Protein AF-A0A955NPP6-F1 (afdb_monomer_lite)

pLDDT: mean 85.73, std 16.38, range [45.69, 98.44]

Radius of gyration: 21.89 Å; chains: 1; bounding box: 65×28×55 Å

Structure (mmCIF, N/CA/C/O backbone):
data_AF-A0A955NPP6-F1
#
_entry.id   AF-A0A955NPP6-F1
#
loop_
_atom_site.group_PDB
_atom_site.id
_atom_site.type_symbol
_atom_site.label_atom_id
_atom_site.label_alt_id
_atom_site.label_comp_id
_atom_site.label_asym_id
_atom_site.label_entity_id
_atom_site.label_seq_id
_atom_site.pdbx_PDB_ins_code
_atom_site.Cartn_x
_atom_site.Cartn_y
_atom_site.Cartn_z
_atom_site.occupancy
_atom_site.B_iso_or_equiv
_atom_site.auth_seq_id
_atom_site.auth_comp_id
_atom_site.auth_asym_id
_atom_site.auth_atom_id
_atom_site.pdbx_PDB_model_num
ATOM 1 N N . MET A 1 1 ? -46.636 15.782 7.672 1.00 48.94 1 MET A N 1
ATOM 2 C CA . MET A 1 1 ? -45.388 14.990 7.669 1.00 48.94 1 MET A CA 1
ATOM 3 C C . MET A 1 1 ? -45.196 14.462 9.074 1.00 48.94 1 MET A C 1
ATOM 5 O O . MET A 1 1 ? -45.018 15.261 9.982 1.00 48.94 1 MET A O 1
ATOM 9 N N . ASN A 1 2 ? -45.419 13.164 9.277 1.00 45.69 2 ASN A N 1
ATOM 10 C CA . ASN A 1 2 ? -45.558 12.577 10.609 1.00 45.69 2 ASN A CA 1
ATOM 11 C C . ASN A 1 2 ? -44.241 11.883 10.975 1.00 45.69 2 ASN A C 1
ATOM 13 O O . ASN A 1 2 ? -44.085 10.688 10.750 1.00 45.69 2 ASN A O 1
ATOM 17 N N . PHE A 1 3 ? -43.304 12.672 11.502 1.00 56.62 3 PHE A N 1
ATOM 18 C CA . PHE A 1 3 ? -41.908 12.319 11.798 1.00 56.62 3 PHE A CA 1
ATOM 19 C C . PHE A 1 3 ? -41.740 10.978 12.547 1.00 56.62 3 PHE A C 1
ATOM 21 O O . PHE A 1 3 ? -40.777 10.249 12.339 1.00 56.62 3 PHE A O 1
ATOM 28 N N . LEU A 1 4 ? -42.724 10.603 13.371 1.00 49.47 4 LEU A N 1
ATOM 29 C CA . LEU A 1 4 ? -42.738 9.342 14.120 1.00 49.47 4 LEU A CA 1
ATOM 30 C C . LEU A 1 4 ? -42.980 8.096 13.246 1.00 49.47 4 LEU A C 1
ATOM 32 O O . LEU A 1 4 ? -42.438 7.036 13.547 1.00 49.47 4 LEU A O 1
ATOM 36 N N . ARG A 1 5 ? -43.736 8.213 12.143 1.00 54.19 5 ARG A N 1
ATOM 37 C CA . ARG A 1 5 ? -43.902 7.116 11.167 1.00 54.19 5 ARG A CA 1
ATOM 38 C C . ARG A 1 5 ? -42.631 6.891 10.355 1.00 54.19 5 ARG A C 1
ATOM 40 O O . ARG A 1 5 ? -42.314 5.754 10.017 1.00 54.19 5 ARG A O 1
ATOM 47 N N . ASP A 1 6 ? -41.891 7.963 10.085 1.00 58.34 6 ASP A N 1
ATOM 48 C CA . ASP A 1 6 ? -40.640 7.888 9.334 1.00 58.34 6 ASP A CA 1
ATOM 49 C C . ASP A 1 6 ? -39.565 7.138 10.140 1.00 58.34 6 ASP A C 1
ATOM 51 O O . ASP A 1 6 ? -38.908 6.259 9.583 1.00 58.34 6 ASP A O 1
ATOM 55 N N . ILE A 1 7 ? -39.475 7.377 11.459 1.00 59.31 7 ILE A N 1
ATOM 56 C CA . ILE A 1 7 ? -38.584 6.644 12.382 1.00 59.31 7 ILE A CA 1
ATOM 57 C C . ILE A 1 7 ? -38.941 5.150 12.457 1.00 59.31 7 ILE A C 1
ATOM 59 O O . ILE A 1 7 ? -38.049 4.306 12.386 1.00 59.31 7 ILE A O 1
ATOM 63 N N . GLN A 1 8 ? -40.229 4.804 12.545 1.00 58.50 8 GLN A N 1
ATOM 64 C CA . GLN A 1 8 ? -40.667 3.400 12.563 1.00 58.50 8 GLN A CA 1
ATOM 65 C C . GLN A 1 8 ? -40.313 2.675 11.253 1.00 58.50 8 GLN A C 1
ATOM 67 O O . GLN A 1 8 ? -39.796 1.562 11.287 1.00 58.50 8 GLN A O 1
ATOM 72 N N . SER A 1 9 ? -40.455 3.347 10.103 1.00 54.66 9 SER A N 1
ATOM 73 C CA . SER A 1 9 ? -40.088 2.777 8.794 1.00 54.66 9 SER A CA 1
ATOM 74 C C . SER A 1 9 ? -38.577 2.577 8.587 1.00 54.66 9 SER A C 1
ATOM 76 O O . SER A 1 9 ? -38.168 1.861 7.669 1.00 54.66 9 SER A O 1
ATOM 78 N N . LEU A 1 10 ? -37.742 3.247 9.392 1.00 55.59 10 LEU A N 1
ATOM 79 C CA . LEU A 1 10 ? -36.284 3.090 9.385 1.00 55.59 10 LEU A CA 1
ATOM 80 C C . LEU A 1 10 ? -35.842 1.898 10.242 1.00 55.59 10 LEU A C 1
ATOM 82 O O . LEU A 1 10 ? -34.855 1.258 9.899 1.00 55.59 10 LEU A O 1
ATOM 86 N N . ALA A 1 11 ? -36.587 1.568 11.301 1.00 55.78 11 ALA A N 1
ATOM 87 C CA . ALA A 1 11 ? -36.349 0.373 12.113 1.00 55.78 11 ALA A CA 1
ATOM 88 C C . ALA A 1 11 ? -36.742 -0.927 11.381 1.00 55.78 11 ALA A C 1
ATOM 90 O O . ALA A 1 11 ? -36.131 -1.969 11.598 1.00 55.78 11 ALA A O 1
ATOM 91 N N . GLU A 1 12 ? -37.736 -0.868 10.488 1.00 53.56 12 GLU A N 1
ATOM 92 C CA . GLU A 1 12 ? -38.225 -2.022 9.712 1.00 53.56 12 GLU A CA 1
ATOM 93 C C . GLU A 1 12 ? -37.367 -2.346 8.477 1.00 53.56 12 GLU A C 1
ATOM 95 O O . GLU A 1 12 ? -37.399 -3.463 7.955 1.00 53.56 12 GLU A O 1
ATOM 100 N N . ARG A 1 13 ? -36.559 -1.389 8.007 1.00 52.69 13 ARG A N 1
ATOM 101 C CA . ARG A 1 13 ? -35.560 -1.629 6.962 1.00 52.69 13 ARG A CA 1
ATOM 102 C C . ARG A 1 13 ? -34.303 -2.183 7.616 1.00 52.69 13 ARG A C 1
ATOM 104 O O . ARG A 1 13 ? -33.397 -1.436 7.974 1.00 52.69 13 ARG A O 1
ATOM 111 N N . GLY A 1 14 ? -34.257 -3.506 7.755 1.00 50.66 14 GLY A N 1
ATOM 112 C CA . GLY A 1 14 ? -33.024 -4.208 8.107 1.00 50.66 14 GLY A CA 1
ATOM 113 C C . GLY A 1 14 ? -31.850 -3.750 7.221 1.00 50.66 14 GLY A C 1
ATOM 114 O O . GLY A 1 14 ? -32.068 -3.359 6.068 1.00 50.66 14 GLY A O 1
ATOM 115 N N . PRO A 1 15 ? -30.610 -3.760 7.742 1.00 48.59 15 PRO A N 1
ATOM 116 C CA . PRO A 1 15 ? -29.453 -3.201 7.051 1.00 48.59 15 PRO A CA 1
ATOM 117 C C . PRO A 1 15 ? -29.297 -3.826 5.658 1.00 48.59 15 PRO A C 1
ATOM 119 O O . PRO A 1 15 ? -29.181 -5.042 5.510 1.00 48.59 15 PRO A O 1
ATOM 122 N N . THR A 1 16 ? -29.294 -2.986 4.619 1.00 53.56 16 THR A N 1
ATOM 123 C CA . THR A 1 16 ? -29.225 -3.397 3.203 1.00 53.56 16 THR A CA 1
ATOM 124 C C . THR A 1 16 ? -27.875 -3.987 2.781 1.00 53.56 16 THR A C 1
ATOM 126 O O . THR A 1 16 ? -27.718 -4.407 1.640 1.00 53.56 16 THR A O 1
ATOM 129 N N . GLU A 1 17 ? -26.906 -4.081 3.686 1.00 47.12 17 GLU A N 1
ATOM 130 C CA . GLU A 1 17 ? -25.659 -4.815 3.494 1.00 47.12 17 GLU A CA 1
ATOM 131 C C . GLU A 1 17 ? -25.314 -5.532 4.800 1.00 47.12 17 GLU A C 1
ATOM 133 O O . GLU A 1 17 ? -25.350 -4.930 5.872 1.00 47.12 17 GLU A O 1
ATOM 138 N N . ARG A 1 18 ? -24.996 -6.831 4.711 1.00 46.47 18 ARG A N 1
ATOM 139 C CA . ARG A 1 18 ? -24.607 -7.645 5.869 1.00 46.47 18 ARG A CA 1
ATOM 140 C C . ARG A 1 18 ? -23.425 -6.985 6.575 1.00 46.47 18 ARG A C 1
ATOM 142 O O . ARG A 1 18 ? -22.369 -6.796 5.968 1.00 46.47 18 ARG A O 1
ATOM 149 N N . VAL A 1 19 ? -23.633 -6.655 7.845 1.00 50.47 19 VAL A N 1
ATOM 150 C CA . VAL A 1 19 ? -22.615 -6.119 8.744 1.00 50.47 19 VAL A CA 1
ATOM 151 C C . VAL A 1 19 ? -21.499 -7.160 8.845 1.00 50.47 19 VAL A C 1
ATOM 153 O O . VAL A 1 19 ? -21.752 -8.330 9.129 1.00 50.47 19 VAL A O 1
ATOM 156 N N . GLU A 1 20 ? -20.272 -6.754 8.513 1.00 57.75 20 GLU A N 1
ATOM 157 C CA . GLU A 1 20 ? -19.068 -7.533 8.807 1.00 57.75 20 GLU A CA 1
ATOM 158 C C . GLU A 1 20 ? -19.077 -7.823 10.311 1.00 57.75 20 GLU A C 1
ATOM 160 O O . GLU A 1 20 ? -19.078 -6.860 11.073 1.00 57.75 20 GLU A O 1
ATOM 165 N N . GLU A 1 21 ? -19.155 -9.111 10.675 1.00 63.41 21 GLU A N 1
ATOM 166 C CA . GLU A 1 21 ? -19.298 -9.674 12.031 1.00 63.41 21 GLU A CA 1
ATOM 167 C C . GLU A 1 21 ? -19.108 -8.644 13.151 1.00 63.41 21 GLU A C 1
ATOM 169 O O . GLU A 1 21 ? -18.003 -8.139 13.389 1.00 63.41 21 GLU A O 1
ATOM 174 N N . GLU A 1 22 ? -20.220 -8.296 13.805 1.00 77.81 22 GLU A N 1
ATOM 175 C CA . GLU A 1 22 ? -20.220 -7.417 14.969 1.00 77.81 22 GLU A CA 1
ATOM 176 C C . GLU A 1 22 ? -19.221 -7.974 15.988 1.00 77.81 22 GLU A C 1
ATOM 178 O O . GLU A 1 22 ? -19.281 -9.137 16.384 1.00 77.81 22 GLU A O 1
ATOM 183 N N . CYS A 1 23 ? -18.217 -7.164 16.330 1.00 87.88 23 CYS A N 1
ATOM 184 C CA . CYS A 1 23 ? -17.173 -7.592 17.252 1.00 87.88 23 CYS A CA 1
ATOM 185 C C . CYS A 1 23 ? -17.815 -7.789 18.630 1.00 87.88 23 CYS A C 1
ATOM 187 O O . CYS A 1 23 ? -18.360 -6.812 19.140 1.00 87.88 23 CYS A O 1
ATOM 189 N N . PRO A 1 24 ? -17.711 -8.978 19.250 1.00 91.19 24 PRO A N 1
ATOM 190 C CA . PRO A 1 24 ? -18.446 -9.303 20.476 1.00 91.19 24 PRO A CA 1
ATOM 191 C C . PRO A 1 24 ? -18.057 -8.427 21.674 1.00 91.19 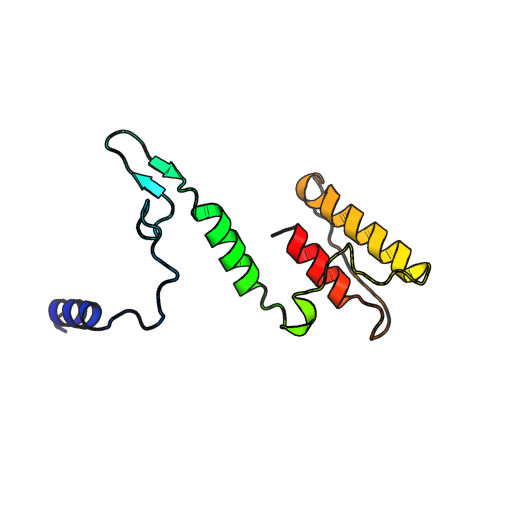24 PRO A C 1
ATOM 193 O O . PRO A 1 24 ? -18.787 -8.368 22.654 1.00 91.19 24 PRO A O 1
ATOM 196 N N . ASP A 1 25 ? -16.912 -7.745 21.598 1.00 91.81 25 ASP A N 1
ATOM 197 C CA . ASP A 1 25 ? -16.413 -6.892 22.675 1.00 91.81 25 ASP A CA 1
ATOM 198 C C . ASP A 1 25 ? -16.862 -5.430 22.543 1.00 91.81 25 ASP A C 1
ATOM 200 O O . ASP A 1 25 ? -16.777 -4.674 23.507 1.00 91.81 25 ASP A O 1
ATOM 204 N N . CYS A 1 26 ? -17.253 -4.987 21.342 1.00 92.00 26 CYS A N 1
ATOM 205 C CA . CYS A 1 26 ? -17.543 -3.571 21.086 1.00 92.00 26 CYS A CA 1
ATOM 206 C C . CYS A 1 26 ? -18.713 -3.311 20.134 1.00 92.00 26 CYS A C 1
ATOM 208 O O . CYS A 1 26 ? -18.831 -2.184 19.660 1.00 92.00 26 CYS A O 1
ATOM 210 N N . ASP A 1 27 ? -19.489 -4.327 19.753 1.00 88.44 27 ASP A N 1
ATOM 211 C CA . ASP A 1 27 ? -20.677 -4.245 18.886 1.00 88.44 27 ASP A CA 1
ATOM 212 C C . ASP A 1 27 ? -20.474 -3.437 17.593 1.00 88.44 27 ASP A C 1
ATOM 214 O O . ASP A 1 27 ? -21.362 -2.769 17.071 1.00 88.44 27 ASP A O 1
ATOM 218 N N . GLY A 1 28 ? -19.249 -3.440 17.061 1.00 86.19 28 GLY A N 1
ATOM 219 C CA . GLY A 1 28 ? -18.924 -2.681 15.853 1.00 86.19 28 GLY A CA 1
ATOM 220 C C . GLY A 1 28 ? -18.523 -1.213 16.067 1.00 86.19 28 GLY A C 1
ATOM 221 O O . GLY A 1 28 ? -18.063 -0.582 15.110 1.00 86.19 28 GLY A O 1
ATOM 222 N N . TYR A 1 29 ? -18.560 -0.682 17.292 1.00 88.12 29 TYR A N 1
ATOM 223 C CA . TYR A 1 29 ? -18.150 0.696 17.597 1.00 88.12 29 TYR A CA 1
ATOM 224 C C . TYR A 1 29 ? -16.630 0.898 17.549 1.00 88.12 29 TYR A C 1
ATOM 226 O O . TYR A 1 29 ? -16.152 1.960 17.152 1.00 88.12 29 TYR A O 1
ATOM 234 N N . GLY A 1 30 ? -15.855 -0.131 17.905 1.00 91.44 30 GLY A N 1
ATOM 235 C CA . GLY A 1 30 ? -14.388 -0.068 17.956 1.00 91.44 30 GLY A CA 1
ATOM 236 C C . GLY A 1 30 ? -13.822 0.516 19.255 1.00 91.44 30 GLY A C 1
ATOM 237 O O . GLY A 1 30 ? -12.605 0.657 19.378 1.00 91.44 30 GLY A O 1
ATOM 238 N N . TYR A 1 31 ? -14.686 0.797 20.228 1.00 93.50 31 TYR A N 1
ATOM 239 C CA . TYR A 1 31 ? -14.330 1.244 21.570 1.00 93.50 31 TYR A CA 1
ATOM 240 C C . TYR A 1 31 ? -15.125 0.444 22.598 1.00 93.50 31 TYR A C 1
ATOM 242 O O . TYR A 1 31 ? -16.277 0.099 22.346 1.00 93.50 31 TYR A O 1
ATOM 250 N N . ILE A 1 32 ? -14.504 0.162 23.737 1.00 94.62 32 ILE A N 1
ATOM 251 C CA . ILE A 1 32 ? -15.117 -0.499 24.888 1.00 94.62 32 ILE A CA 1
ATOM 252 C C . ILE A 1 32 ? -15.254 0.563 25.973 1.00 94.62 32 ILE A C 1
ATOM 254 O O . ILE A 1 32 ? -14.251 1.154 26.382 1.00 94.62 32 ILE A O 1
ATOM 258 N N . VAL A 1 33 ? -16.486 0.837 26.395 1.00 92.31 33 VAL A N 1
ATOM 259 C CA . VAL A 1 33 ? -16.798 1.833 27.427 1.00 92.31 33 VAL A CA 1
ATOM 260 C C . VAL A 1 33 ? -17.037 1.104 28.744 1.00 92.31 33 VAL A C 1
ATOM 262 O O . VAL A 1 33 ? -17.825 0.164 28.791 1.00 92.31 33 VAL A O 1
ATOM 265 N N . THR A 1 34 ? -16.352 1.530 29.800 1.00 90.69 34 THR A N 1
ATOM 266 C CA . THR A 1 34 ? -16.600 1.098 31.180 1.00 90.69 34 THR A CA 1
ATOM 267 C C . THR A 1 34 ? -17.170 2.272 31.984 1.00 90.69 34 THR A C 1
ATOM 269 O O . THR A 1 34 ? -17.250 3.394 31.482 1.00 90.69 34 THR A O 1
ATOM 272 N N . ASP A 1 35 ? -17.510 2.043 33.253 1.00 92.75 35 ASP A N 1
ATOM 273 C CA . ASP A 1 35 ? -17.982 3.100 34.157 1.00 92.75 35 ASP A CA 1
ATOM 274 C C . ASP A 1 35 ? -16.968 4.246 34.352 1.00 92.75 35 ASP A C 1
ATOM 276 O O . ASP A 1 35 ? -17.362 5.362 34.684 1.00 92.75 35 ASP A O 1
ATOM 280 N N . ASN A 1 36 ? -15.668 3.990 34.146 1.00 94.56 36 ASN A N 1
ATOM 281 C CA . ASN A 1 36 ? -14.592 4.935 34.467 1.00 94.56 36 ASN A CA 1
ATOM 282 C C . ASN A 1 36 ? -13.667 5.275 33.286 1.00 94.56 36 ASN A C 1
ATOM 284 O O . ASN A 1 36 ? -12.929 6.259 33.367 1.00 94.56 36 ASN A O 1
ATOM 288 N N . ASP A 1 37 ? -13.646 4.477 32.213 1.00 95.19 37 ASP A N 1
ATOM 289 C CA . ASP A 1 37 ? -12.708 4.653 31.103 1.00 95.19 37 ASP A CA 1
ATOM 290 C C . ASP A 1 37 ? -13.239 4.176 29.740 1.00 95.19 37 ASP A C 1
ATOM 292 O O . ASP A 1 37 ? -14.187 3.402 29.631 1.00 95.19 37 ASP A O 1
ATOM 296 N N . VAL A 1 38 ? -12.595 4.655 28.670 1.00 95.25 38 VAL A N 1
ATOM 297 C CA . VAL A 1 38 ? -12.843 4.236 27.283 1.00 95.25 38 VAL A CA 1
ATOM 298 C C . VAL A 1 38 ? -11.566 3.625 26.725 1.00 95.25 38 VAL A C 1
ATOM 300 O O . VAL A 1 38 ? -10.514 4.267 26.723 1.00 95.25 38 VAL A O 1
ATOM 303 N N . ARG A 1 39 ? -11.653 2.395 26.213 1.00 94.94 39 ARG A N 1
ATOM 304 C CA . ARG A 1 39 ? -10.520 1.676 25.612 1.00 94.94 39 ARG A CA 1
ATOM 305 C C . ARG A 1 39 ? -10.749 1.432 24.132 1.00 94.94 39 ARG A C 1
ATOM 307 O O . ARG A 1 39 ? -11.868 1.175 23.698 1.00 94.94 39 ARG A O 1
ATOM 314 N N . ILE A 1 40 ? -9.675 1.476 23.351 1.00 94.62 40 ILE A N 1
ATOM 315 C CA . ILE A 1 40 ? -9.709 1.068 21.944 1.00 94.62 40 ILE A CA 1
ATOM 316 C C . ILE A 1 40 ? -9.879 -0.453 21.892 1.00 94.62 40 ILE A C 1
ATOM 318 O O . ILE A 1 40 ? -9.105 -1.185 22.507 1.00 94.62 40 ILE A O 1
ATOM 322 N N . CYS A 1 41 ? -10.885 -0.928 21.158 1.00 94.94 41 CYS A N 1
ATOM 323 C CA . CYS A 1 41 ? -11.076 -2.356 20.942 1.00 94.94 41 CYS A CA 1
ATOM 324 C C . CYS A 1 41 ? -9.989 -2.905 20.007 1.00 94.94 41 CYS A C 1
ATOM 326 O O . CYS A 1 41 ? -9.588 -2.239 19.047 1.00 94.94 41 CYS A O 1
ATOM 328 N N . HIS A 1 42 ? -9.564 -4.149 20.237 1.00 93.81 42 HIS A N 1
ATOM 329 C CA . HIS A 1 42 ? -8.576 -4.839 19.398 1.00 93.81 42 HIS A CA 1
ATOM 330 C C . HIS A 1 42 ? -8.981 -4.882 17.914 1.00 93.81 42 HIS A C 1
ATOM 332 O O . HIS A 1 42 ? -8.123 -4.773 17.039 1.00 93.81 42 HIS A O 1
ATOM 338 N N . CYS A 1 43 ? -10.285 -4.921 17.617 1.00 93.19 43 CYS A N 1
ATOM 339 C CA . CYS A 1 43 ? -10.783 -5.022 16.248 1.00 93.19 43 CYS A CA 1
ATOM 340 C C . CYS A 1 43 ? -10.630 -3.721 15.439 1.00 93.19 43 CYS A C 1
ATOM 342 O O . CYS A 1 43 ? -10.808 -3.728 14.217 1.00 93.19 43 CYS A O 1
ATOM 344 N N . LEU A 1 44 ? -10.381 -2.576 16.092 1.00 91.94 44 LEU A N 1
ATOM 345 C CA . LEU A 1 44 ? -10.415 -1.271 15.428 1.00 91.94 44 LEU A CA 1
ATOM 346 C C . LEU A 1 44 ? -9.323 -1.161 14.359 1.00 91.94 44 LEU A C 1
ATOM 348 O O . LEU A 1 44 ? -9.606 -0.705 13.250 1.00 91.94 44 LEU A O 1
ATOM 352 N N . ALA A 1 45 ? -8.105 -1.611 14.671 1.00 91.19 45 ALA A N 1
ATOM 353 C CA . ALA A 1 45 ? -6.966 -1.538 13.759 1.00 91.19 45 ALA A CA 1
ATOM 354 C C . ALA A 1 45 ? -7.199 -2.377 12.492 1.00 91.19 45 ALA A C 1
ATOM 356 O O . ALA A 1 45 ? -7.088 -1.864 11.377 1.00 91.19 45 ALA A O 1
ATOM 357 N N . GLU A 1 46 ? -7.615 -3.636 12.648 1.00 91.06 46 GLU A N 1
ATOM 358 C CA . GLU A 1 46 ? -7.896 -4.527 11.518 1.00 91.06 46 GLU A CA 1
ATOM 359 C C . GLU A 1 46 ? -9.058 -4.010 10.660 1.00 91.06 46 GLU A C 1
ATOM 361 O O . GLU A 1 46 ? -8.974 -3.981 9.429 1.00 91.06 46 GLU A O 1
ATOM 366 N N . ARG A 1 47 ? -10.129 -3.509 11.290 1.00 91.19 47 ARG A N 1
ATOM 367 C CA . ARG A 1 47 ? -11.260 -2.913 10.567 1.00 91.19 47 ARG A CA 1
ATOM 368 C C . ARG A 1 47 ? -10.833 -1.674 9.781 1.00 91.19 47 ARG A C 1
ATOM 370 O O . ARG A 1 47 ? -11.285 -1.481 8.650 1.00 91.19 47 ARG A O 1
ATOM 377 N N . GLN A 1 48 ? -9.984 -0.821 10.351 1.00 91.75 48 GLN A N 1
ATOM 378 C CA . GLN A 1 48 ? -9.450 0.353 9.657 1.00 91.75 48 GLN A CA 1
ATOM 379 C C . GLN A 1 48 ? -8.580 -0.051 8.463 1.00 91.75 48 GLN A C 1
ATOM 381 O O . GLN A 1 48 ? -8.795 0.469 7.365 1.00 91.75 48 GLN A O 1
ATOM 386 N N . LEU A 1 49 ? -7.676 -1.016 8.644 1.00 91.12 49 LEU A N 1
ATOM 387 C CA . LEU A 1 49 ? -6.853 -1.592 7.580 1.00 91.12 49 LEU A CA 1
ATOM 388 C C . LEU A 1 49 ? -7.728 -2.152 6.446 1.00 91.12 49 LEU A C 1
ATOM 390 O O . LEU A 1 49 ? -7.589 -1.755 5.286 1.00 91.12 49 LEU A O 1
ATOM 394 N N . ARG A 1 50 ? -8.715 -2.993 6.775 1.00 90.12 50 ARG A N 1
ATOM 395 C CA . ARG A 1 50 ? -9.665 -3.571 5.811 1.00 90.12 50 ARG A CA 1
ATOM 396 C C . ARG A 1 50 ? -10.443 -2.496 5.053 1.00 90.12 50 ARG A C 1
ATOM 398 O O . ARG A 1 50 ? -10.569 -2.575 3.830 1.00 90.12 50 ARG A O 1
ATOM 405 N N . LYS A 1 51 ? -10.921 -1.457 5.747 1.00 91.62 51 LYS A N 1
ATOM 406 C CA . LYS A 1 51 ? -11.605 -0.312 5.122 1.00 91.62 51 LYS A CA 1
ATOM 407 C C . LYS A 1 51 ? -10.690 0.444 4.156 1.00 91.62 51 LYS A C 1
ATOM 409 O O . LYS A 1 51 ? -11.120 0.749 3.042 1.00 91.62 51 LYS A O 1
ATOM 414 N N . ARG A 1 52 ? -9.442 0.728 4.543 1.00 94.00 52 ARG A N 1
ATOM 415 C CA . ARG A 1 52 ? -8.458 1.411 3.684 1.00 94.00 52 ARG A CA 1
ATOM 416 C C . ARG A 1 52 ? -8.133 0.582 2.440 1.00 94.00 52 ARG A C 1
ATOM 418 O O . ARG A 1 52 ? -8.197 1.112 1.332 1.00 94.00 52 ARG A O 1
ATOM 425 N N . LEU A 1 53 ? -7.897 -0.722 2.597 1.00 91.50 53 LEU A N 1
ATOM 426 C CA . LEU A 1 53 ? -7.650 -1.644 1.482 1.00 91.50 53 LEU A CA 1
ATOM 427 C C . LEU A 1 53 ? -8.855 -1.760 0.539 1.00 91.50 53 LEU A C 1
ATOM 429 O O . LEU A 1 53 ? -8.681 -1.732 -0.680 1.00 91.50 53 LEU A O 1
ATOM 433 N N . LYS A 1 54 ? -10.084 -1.828 1.072 1.00 91.38 54 LYS A N 1
ATOM 434 C CA . LYS A 1 54 ? -11.314 -1.826 0.261 1.00 91.38 54 LYS A CA 1
ATOM 435 C C . LYS A 1 54 ? -11.437 -0.526 -0.539 1.00 91.38 54 LYS A C 1
ATOM 437 O O . LYS A 1 54 ? -11.711 -0.562 -1.735 1.00 91.38 54 LYS A O 1
ATOM 442 N N . LYS A 1 55 ? -11.166 0.620 0.096 1.00 94.81 55 LYS A N 1
ATOM 443 C CA . LYS A 1 55 ? -11.216 1.946 -0.542 1.00 94.81 55 LYS A CA 1
ATOM 444 C C . LYS A 1 55 ? -10.131 2.146 -1.607 1.00 94.81 55 LYS A C 1
ATOM 446 O O . LYS A 1 55 ? -10.346 2.908 -2.547 1.00 94.81 55 LYS A O 1
ATOM 451 N N . ALA A 1 56 ? -9.002 1.445 -1.502 1.00 93.56 56 ALA A N 1
ATOM 452 C CA . ALA A 1 56 ? -7.927 1.497 -2.490 1.00 93.56 56 ALA A CA 1
ATOM 453 C C . ALA A 1 56 ? -8.325 0.938 -3.871 1.00 93.56 56 ALA A C 1
ATOM 455 O O . ALA A 1 56 ? -7.612 1.183 -4.842 1.00 93.56 56 ALA A O 1
ATOM 456 N N . ASN A 1 57 ? -9.447 0.205 -3.981 1.00 94.75 57 ASN A N 1
ATOM 457 C CA . ASN A 1 57 ? -9.988 -0.307 -5.248 1.00 94.75 57 ASN A CA 1
ATOM 458 C C . ASN A 1 57 ? -8.948 -1.053 -6.109 1.00 94.75 57 ASN A C 1
ATOM 460 O O . ASN A 1 57 ? -8.931 -0.948 -7.337 1.00 94.75 57 ASN A O 1
ATOM 464 N N . ILE A 1 58 ? -8.067 -1.826 -5.463 1.00 95.44 58 ILE A N 1
ATOM 465 C CA . ILE A 1 58 ? -7.018 -2.597 -6.138 1.00 95.44 58 ILE A CA 1
ATOM 466 C C . ILE A 1 58 ? -7.677 -3.717 -6.963 1.00 95.44 58 ILE A C 1
ATOM 468 O O . ILE A 1 58 ? -8.341 -4.589 -6.394 1.00 95.44 58 ILE A O 1
ATOM 472 N N . PRO A 1 59 ? -7.482 -3.767 -8.295 1.00 95.38 59 PRO A N 1
ATOM 473 C CA . PRO A 1 59 ? -8.042 -4.838 -9.113 1.00 95.38 59 PRO A CA 1
ATOM 474 C 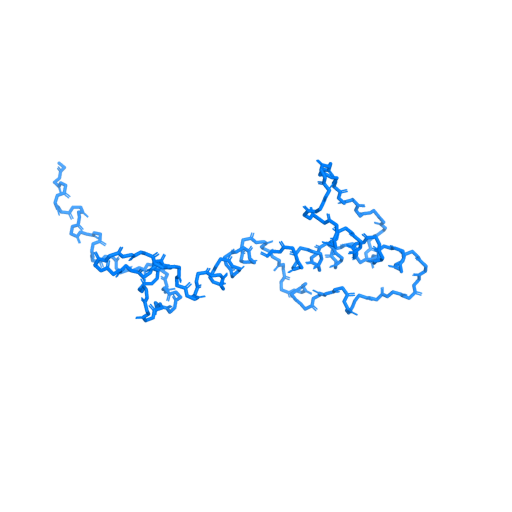C . PRO A 1 59 ? -7.530 -6.217 -8.679 1.00 95.38 59 PRO A C 1
ATOM 476 O O . PRO A 1 59 ? -6.344 -6.369 -8.380 1.00 95.38 59 PRO A O 1
ATOM 479 N N . LYS A 1 60 ? -8.386 -7.249 -8.754 1.00 95.00 60 LYS A N 1
ATOM 480 C CA . LYS A 1 60 ? -8.087 -8.621 -8.284 1.00 95.00 60 LYS A CA 1
ATOM 481 C C . LYS A 1 60 ? -6.721 -9.159 -8.737 1.00 95.00 60 LYS A C 1
ATOM 483 O O . LYS A 1 60 ? -5.999 -9.754 -7.945 1.00 95.00 60 LYS A O 1
ATOM 488 N N . ARG A 1 61 ? -6.323 -8.884 -9.985 1.00 95.56 61 ARG A N 1
ATOM 489 C CA . ARG A 1 61 ? -5.034 -9.323 -10.562 1.00 95.56 61 ARG A CA 1
ATOM 490 C C . ARG A 1 61 ? -3.785 -8.756 -9.870 1.00 95.56 61 ARG A C 1
ATOM 492 O O . ARG A 1 61 ? -2.690 -9.270 -10.090 1.00 95.56 61 ARG A O 1
ATOM 499 N N . TYR A 1 62 ? -3.930 -7.692 -9.080 1.00 96.50 62 TYR A N 1
ATOM 500 C CA . TYR A 1 62 ? -2.833 -7.058 -8.349 1.00 96.50 62 TYR A CA 1
ATOM 501 C C . TYR A 1 62 ? -2.811 -7.404 -6.855 1.00 96.50 62 TYR A C 1
ATOM 503 O O . TYR A 1 62 ? -1.852 -7.051 -6.176 1.00 96.50 62 TYR A O 1
ATOM 511 N N . LEU A 1 63 ? -3.815 -8.122 -6.337 1.00 94.25 63 LEU A N 1
ATOM 512 C CA . LEU A 1 63 ? -3.912 -8.425 -4.904 1.00 94.25 63 LEU A CA 1
ATOM 513 C C . LEU A 1 63 ? -2.727 -9.245 -4.389 1.00 94.25 63 LEU A C 1
ATOM 515 O O . LEU A 1 63 ? -2.281 -9.022 -3.268 1.00 94.25 63 LEU A O 1
ATOM 519 N N . SER A 1 64 ? -2.176 -10.138 -5.213 1.00 95.94 64 SER A N 1
ATOM 520 C CA . SER A 1 64 ? -1.012 -10.954 -4.857 1.00 95.94 64 SER A CA 1
ATOM 521 C C . SER A 1 64 ? 0.332 -10.249 -5.054 1.00 95.94 64 SER A C 1
ATOM 523 O O . SER A 1 64 ? 1.362 -10.865 -4.821 1.00 95.94 64 SER A O 1
ATOM 525 N N . LYS A 1 65 ? 0.374 -8.990 -5.509 1.00 97.56 65 LYS A N 1
ATOM 526 C CA . LYS A 1 65 ? 1.637 -8.288 -5.789 1.00 97.56 65 LYS A CA 1
ATOM 527 C C . LYS A 1 65 ? 2.215 -7.664 -4.519 1.00 97.56 65 LYS A C 1
ATOM 529 O O . LYS A 1 65 ? 1.484 -7.032 -3.759 1.00 97.56 65 LYS A O 1
ATOM 534 N N . SER A 1 66 ? 3.517 -7.852 -4.317 1.00 98.25 66 SER A N 1
ATOM 535 C CA . SER A 1 66 ? 4.289 -7.335 -3.181 1.00 98.25 66 SER A CA 1
ATOM 536 C C . SER A 1 66 ? 5.702 -6.923 -3.618 1.00 98.25 66 SER A C 1
ATOM 538 O O . SER A 1 66 ? 6.088 -7.140 -4.773 1.00 98.25 66 SER A O 1
ATOM 540 N N . LEU A 1 67 ? 6.482 -6.302 -2.730 1.00 98.25 67 LEU A N 1
ATOM 541 C CA . LEU A 1 67 ? 7.860 -5.905 -3.043 1.00 98.25 67 LEU A CA 1
ATOM 542 C C . LEU A 1 67 ? 8.804 -7.118 -3.116 1.00 98.25 67 LEU A C 1
ATOM 544 O O . LEU A 1 67 ? 9.827 -7.068 -3.796 1.00 98.25 67 LEU A O 1
ATOM 548 N N . GLU A 1 68 ? 8.458 -8.215 -2.448 1.00 98.06 68 GLU A N 1
ATOM 549 C CA . GLU A 1 68 ? 9.221 -9.467 -2.370 1.00 98.06 68 GLU A CA 1
ATOM 550 C C . GLU A 1 68 ? 9.099 -10.261 -3.669 1.00 98.06 68 GLU A C 1
ATOM 552 O O . GLU A 1 68 ? 10.077 -10.839 -4.133 1.00 98.06 68 GLU A O 1
ATOM 557 N N . ASN A 1 69 ? 7.913 -10.258 -4.287 1.00 97.94 69 ASN A N 1
ATOM 558 C CA . ASN A 1 69 ? 7.642 -11.018 -5.510 1.00 97.94 69 ASN A CA 1
ATOM 559 C C . ASN A 1 69 ? 7.746 -10.193 -6.803 1.00 97.94 69 ASN A C 1
ATOM 561 O O . ASN A 1 69 ? 7.30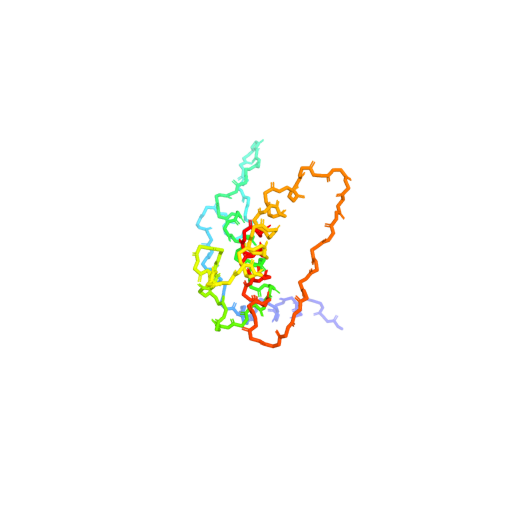3 -10.629 -7.872 1.00 97.94 69 ASN A O 1
ATOM 565 N N . PHE A 1 70 ? 8.315 -8.991 -6.727 1.00 98.25 70 PHE A N 1
ATOM 566 C CA . PHE A 1 70 ? 8.575 -8.174 -7.902 1.00 98.25 70 PHE A CA 1
ATOM 567 C C . PHE A 1 70 ? 9.728 -8.750 -8.735 1.00 98.25 70 PHE A C 1
ATOM 569 O O . PHE A 1 70 ? 10.838 -8.938 -8.240 1.00 98.25 70 PHE A O 1
ATOM 576 N N . LYS A 1 71 ? 9.489 -8.979 -10.032 1.00 96.88 71 LYS A N 1
ATOM 577 C CA . LYS A 1 71 ? 10.527 -9.455 -10.956 1.00 96.88 71 LYS A CA 1
ATOM 578 C C . LYS A 1 71 ? 11.580 -8.365 -11.173 1.00 96.88 71 LYS A C 1
ATOM 580 O O . LYS A 1 71 ? 11.283 -7.318 -11.741 1.00 96.88 71 LYS A O 1
ATOM 585 N N . ASN A 1 72 ? 12.816 -8.631 -10.772 1.00 94.56 72 ASN A N 1
ATOM 586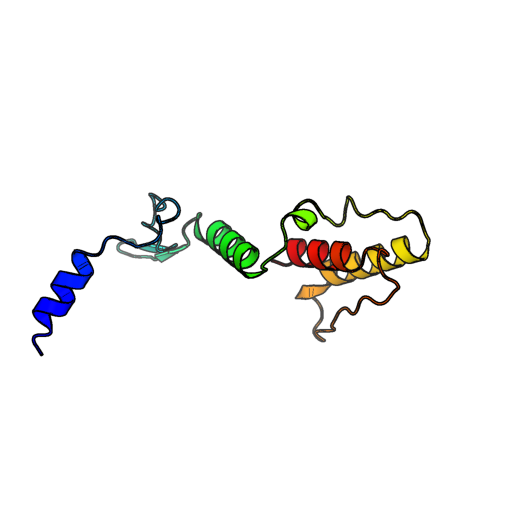 C CA . ASN A 1 72 ? 13.938 -7.690 -10.797 1.00 94.56 72 ASN A CA 1
ATOM 587 C C . ASN A 1 72 ? 15.100 -8.192 -11.686 1.00 94.56 72 ASN A C 1
ATOM 589 O O . ASN A 1 72 ? 16.272 -8.097 -11.342 1.00 94.56 72 ASN A O 1
ATOM 593 N N . ASP A 1 73 ? 14.753 -8.697 -12.867 1.00 96.25 73 ASP A N 1
ATOM 594 C CA . ASP A 1 73 ? 15.638 -9.317 -13.868 1.00 96.25 73 ASP A CA 1
ATOM 595 C C . ASP A 1 73 ? 16.480 -8.330 -14.702 1.00 96.25 73 ASP A C 1
ATOM 597 O O . ASP A 1 73 ? 17.296 -8.748 -15.515 1.00 96.25 73 ASP A O 1
ATOM 601 N N . THR A 1 74 ? 16.300 -7.022 -14.512 1.00 96.25 74 THR A N 1
ATOM 602 C CA . THR A 1 74 ? 17.049 -5.966 -15.216 1.00 96.25 74 THR A CA 1
ATOM 603 C C . THR A 1 74 ? 17.550 -4.917 -14.228 1.00 96.25 74 THR A C 1
ATOM 605 O O . THR A 1 74 ? 16.935 -4.716 -13.176 1.00 96.25 74 THR A O 1
ATOM 608 N N . ASP A 1 75 ? 18.628 -4.202 -14.568 1.00 97.00 75 ASP A N 1
ATOM 609 C CA . ASP A 1 75 ? 19.150 -3.105 -13.735 1.00 97.00 75 ASP A CA 1
ATOM 610 C C . ASP A 1 75 ? 18.086 -2.040 -13.455 1.00 97.00 75 ASP A C 1
ATOM 612 O O . ASP A 1 75 ? 17.931 -1.588 -12.322 1.00 97.00 75 ASP A O 1
ATOM 616 N N . GLN A 1 76 ? 17.287 -1.698 -14.468 1.00 95.31 76 GLN A N 1
ATOM 617 C CA . GLN A 1 76 ? 16.203 -0.722 -14.349 1.00 95.31 76 GLN A CA 1
ATOM 618 C C . GLN A 1 76 ? 15.145 -1.171 -13.331 1.00 95.31 76 GLN A C 1
ATOM 620 O O . GLN A 1 76 ? 14.743 -0.390 -12.468 1.00 95.31 76 GLN A O 1
ATOM 625 N N . ARG A 1 77 ? 14.718 -2.441 -13.383 1.00 96.25 77 ARG A N 1
ATOM 626 C CA . ARG A 1 77 ? 13.745 -2.995 -12.428 1.00 96.25 77 ARG A CA 1
ATOM 627 C C . ARG A 1 77 ? 14.332 -3.120 -11.022 1.00 96.25 77 ARG A C 1
ATOM 629 O O . ARG A 1 77 ? 13.636 -2.800 -10.060 1.00 96.25 77 ARG A O 1
ATOM 636 N N . ARG A 1 78 ? 15.605 -3.513 -10.885 1.00 97.69 78 ARG A N 1
ATOM 637 C CA . ARG A 1 78 ? 16.312 -3.522 -9.590 1.00 97.69 78 ARG A CA 1
ATOM 638 C C . ARG A 1 78 ? 16.370 -2.129 -8.972 1.00 97.69 78 ARG A C 1
ATOM 640 O O . ARG A 1 78 ? 16.015 -1.973 -7.806 1.00 97.69 78 ARG A O 1
ATOM 647 N N . ASN A 1 79 ? 16.746 -1.119 -9.757 1.00 96.94 79 ASN A N 1
ATOM 648 C CA . ASN A 1 79 ? 16.811 0.263 -9.290 1.00 96.94 79 ASN A CA 1
ATOM 649 C C . ASN A 1 79 ? 15.428 0.789 -8.879 1.00 96.94 79 ASN A C 1
ATOM 651 O O . ASN A 1 79 ? 15.287 1.376 -7.807 1.00 96.94 79 ASN A O 1
ATOM 655 N N . ALA A 1 80 ? 14.394 0.521 -9.682 1.00 97.62 80 ALA A N 1
ATOM 656 C CA . ALA A 1 80 ? 13.022 0.902 -9.358 1.00 97.62 80 ALA A CA 1
ATOM 657 C C . ALA A 1 80 ? 12.547 0.269 -8.039 1.00 97.62 80 ALA A C 1
ATOM 659 O O . ALA A 1 80 ? 12.047 0.980 -7.169 1.00 97.62 80 ALA A O 1
ATOM 660 N N . LEU A 1 81 ? 12.765 -1.039 -7.849 1.00 98.44 81 LEU A N 1
ATOM 661 C CA . LEU A 1 81 ? 12.432 -1.730 -6.601 1.00 98.44 81 LEU A CA 1
ATOM 662 C C . LEU A 1 81 ? 13.168 -1.125 -5.396 1.00 98.44 81 LEU A C 1
ATOM 664 O O . LEU A 1 81 ? 12.562 -0.907 -4.349 1.00 98.44 81 LEU A O 1
ATOM 668 N N . GLN A 1 82 ? 14.461 -0.821 -5.541 1.00 97.75 82 GLN A N 1
ATOM 669 C CA . GLN A 1 82 ? 15.258 -0.207 -4.478 1.00 97.75 82 GLN A CA 1
ATOM 670 C C . GLN A 1 82 ? 14.723 1.177 -4.088 1.00 97.75 82 GLN A C 1
ATOM 672 O O . GLN A 1 82 ? 14.588 1.465 -2.899 1.00 97.75 82 GLN A O 1
ATOM 677 N N . ARG A 1 83 ? 14.378 2.021 -5.070 1.00 96.31 83 ARG A N 1
ATOM 678 C CA . ARG A 1 83 ? 13.797 3.351 -4.822 1.00 96.31 83 ARG A CA 1
ATOM 679 C C . ARG A 1 83 ? 12.441 3.265 -4.130 1.00 96.31 83 ARG A C 1
ATOM 681 O O . ARG A 1 83 ? 12.191 4.034 -3.211 1.00 96.31 83 ARG A O 1
ATOM 688 N N . VAL A 1 84 ? 11.601 2.310 -4.525 1.00 97.56 84 VAL A N 1
ATOM 689 C CA . VAL A 1 84 ? 10.295 2.078 -3.891 1.00 97.56 84 VAL A CA 1
ATOM 690 C C . VAL A 1 84 ? 10.458 1.613 -2.443 1.00 97.56 84 VAL A C 1
ATOM 692 O O . VAL A 1 84 ? 9.811 2.160 -1.559 1.00 97.56 84 VAL A O 1
ATOM 695 N N . ARG A 1 85 ? 11.357 0.657 -2.169 1.00 97.19 85 ARG A N 1
ATOM 696 C CA . ARG A 1 85 ? 11.648 0.211 -0.792 1.00 97.19 85 ARG A CA 1
ATOM 697 C C . ARG A 1 85 ? 12.142 1.349 0.088 1.00 97.19 85 ARG A C 1
ATOM 699 O O . ARG A 1 85 ? 11.721 1.467 1.233 1.00 97.19 85 ARG A O 1
ATOM 706 N N . ARG A 1 86 ? 13.029 2.184 -0.454 1.00 94.56 86 ARG A N 1
ATOM 707 C CA . ARG A 1 86 ? 13.517 3.371 0.244 1.00 94.56 86 ARG A CA 1
ATOM 708 C C . ARG A 1 86 ? 12.375 4.336 0.557 1.00 94.56 86 ARG A C 1
ATOM 710 O O . ARG A 1 86 ? 12.259 4.756 1.698 1.00 94.56 86 ARG A O 1
ATOM 717 N N . TYR A 1 87 ? 11.514 4.611 -0.422 1.00 94.38 87 TYR A N 1
ATOM 718 C CA . TYR A 1 87 ? 10.344 5.468 -0.238 1.00 94.38 87 TYR A CA 1
ATOM 719 C C . TYR A 1 87 ? 9.425 4.965 0.880 1.00 94.38 87 TYR A C 1
ATOM 721 O O . TYR A 1 87 ? 9.078 5.734 1.765 1.00 94.38 87 TYR A O 1
ATOM 729 N N . VAL A 1 88 ? 9.088 3.670 0.881 1.00 94.88 88 VAL A N 1
ATOM 730 C CA . VAL A 1 88 ? 8.262 3.060 1.937 1.00 94.88 88 VAL A CA 1
ATOM 731 C C . VAL A 1 88 ? 8.926 3.203 3.309 1.00 94.88 88 VAL A C 1
ATOM 733 O O . VAL A 1 88 ? 8.278 3.618 4.261 1.00 94.88 88 VAL A O 1
ATOM 736 N N . LYS A 1 89 ? 10.231 2.916 3.405 1.00 92.56 89 LYS A N 1
ATOM 737 C CA . LYS A 1 89 ? 10.984 3.010 4.665 1.00 92.56 89 LYS A CA 1
ATOM 738 C C . LYS A 1 89 ? 11.041 4.436 5.224 1.00 92.56 89 LYS A C 1
ATOM 740 O O . LYS A 1 89 ? 11.059 4.613 6.436 1.00 92.56 89 LYS A O 1
ATOM 745 N N . GLU A 1 90 ? 11.133 5.432 4.351 1.00 91.12 90 GLU A N 1
ATOM 746 C CA . GLU A 1 90 ? 11.340 6.832 4.734 1.00 91.12 90 GLU A CA 1
ATOM 747 C C . GLU A 1 90 ? 10.024 7.624 4.870 1.00 91.12 90 GLU A C 1
ATOM 749 O O . GLU A 1 90 ? 10.066 8.757 5.351 1.00 91.12 90 GLU A O 1
ATOM 754 N N . PHE A 1 91 ? 8.874 7.031 4.512 1.00 88.94 91 PHE A N 1
ATOM 755 C CA . PHE A 1 91 ? 7.578 7.705 4.340 1.00 88.94 91 PHE A CA 1
ATOM 756 C C . PHE A 1 91 ? 7.138 8.579 5.528 1.00 88.94 91 PHE A C 1
ATOM 758 O O . PHE A 1 91 ? 6.701 9.709 5.315 1.00 88.94 91 PHE A O 1
ATOM 765 N N . ASP A 1 92 ? 7.301 8.098 6.766 1.00 82.56 92 ASP A N 1
ATOM 766 C CA . ASP A 1 92 ? 6.912 8.844 7.979 1.00 82.56 92 ASP A CA 1
ATOM 767 C C . ASP A 1 92 ? 8.028 9.736 8.550 1.00 82.56 92 ASP A C 1
ATOM 769 O O . ASP A 1 92 ? 7.781 10.575 9.415 1.00 82.56 92 ASP A O 1
ATOM 773 N N . SER A 1 93 ? 9.268 9.564 8.088 1.00 74.62 93 SER A N 1
ATOM 774 C CA . SER A 1 93 ? 10.459 10.166 8.708 1.00 74.62 93 SER A CA 1
ATOM 775 C C . SER A 1 93 ? 10.909 11.487 8.078 1.00 74.62 93 SER A C 1
ATOM 777 O O . SER A 1 93 ? 11.692 12.221 8.680 1.00 74.62 93 SER A O 1
ATOM 779 N N . SER A 1 94 ? 10.444 11.807 6.869 1.00 62.19 94 SER A N 1
ATOM 780 C CA . SER A 1 94 ? 10.877 13.002 6.144 1.00 62.19 94 SER A CA 1
ATOM 781 C C . SER A 1 94 ? 9.999 14.216 6.467 1.00 62.19 94 SER A C 1
ATOM 783 O O . SER A 1 94 ? 8.807 14.229 6.154 1.00 62.19 94 SER A O 1
ATOM 785 N N . SER A 1 95 ? 10.602 15.270 7.029 1.00 59.12 95 SER A N 1
ATOM 786 C CA . SER A 1 95 ? 9.979 16.593 7.218 1.00 59.12 95 SER A CA 1
ATOM 787 C C . SER A 1 95 ? 9.524 17.232 5.897 1.00 59.12 95 SER A C 1
ATOM 789 O O . SER A 1 95 ? 8.563 18.001 5.883 1.00 59.12 95 SER A O 1
ATOM 791 N N . GLU A 1 96 ? 10.154 16.862 4.779 1.00 60.19 96 GLU A N 1
ATOM 792 C CA . GLU A 1 96 ? 9.695 17.153 3.421 1.00 60.19 96 GLU A CA 1
ATOM 793 C C . GLU A 1 96 ? 8.965 15.937 2.837 1.00 60.19 96 GLU A C 1
ATOM 795 O O . GLU A 1 96 ? 9.575 14.926 2.488 1.00 60.19 96 GLU A O 1
ATOM 800 N N . LYS A 1 97 ? 7.638 16.025 2.712 1.00 64.75 97 LYS A N 1
ATOM 801 C CA . LYS A 1 97 ? 6.806 14.968 2.118 1.00 64.75 97 LYS A CA 1
ATOM 802 C C . LYS A 1 97 ? 6.966 14.947 0.595 1.00 64.75 97 LYS A C 1
ATOM 804 O O . LYS A 1 97 ? 6.157 15.516 -0.135 1.00 64.75 97 LYS A O 1
ATOM 809 N N . GLY A 1 98 ? 8.026 14.304 0.114 1.00 78.31 98 GLY A N 1
ATOM 810 C CA . GLY A 1 98 ? 8.230 14.035 -1.309 1.00 78.31 98 GLY A CA 1
ATOM 811 C C . GLY A 1 98 ? 7.239 13.001 -1.865 1.00 78.31 98 GLY A C 1
ATOM 812 O O . GLY A 1 98 ? 6.757 12.119 -1.154 1.00 78.31 98 GLY A O 1
ATOM 813 N N . GLY A 1 99 ? 6.938 13.092 -3.161 1.00 87.69 99 GLY A N 1
ATOM 814 C CA . GLY A 1 99 ? 6.154 12.087 -3.887 1.00 87.69 99 GLY A CA 1
ATOM 815 C C . GLY A 1 99 ? 7.032 11.057 -4.607 1.00 87.69 99 GLY A C 1
ATOM 816 O O . GLY A 1 99 ? 8.193 11.321 -4.915 1.00 87.69 99 GLY A O 1
ATOM 817 N N . LEU A 1 100 ? 6.460 9.895 -4.932 1.00 91.62 100 LEU A N 1
ATOM 818 C CA . LEU A 1 100 ? 7.090 8.885 -5.787 1.00 91.62 100 LEU A CA 1
ATOM 819 C C . LEU A 1 100 ? 6.425 8.867 -7.169 1.00 91.62 100 LEU A C 1
ATOM 821 O O . LEU A 1 100 ? 5.228 8.612 -7.284 1.00 91.62 100 LEU A O 1
ATOM 825 N N . PHE A 1 101 ? 7.211 9.069 -8.228 1.00 95.06 101 PHE A N 1
ATOM 826 C CA . PHE A 1 101 ? 6.741 8.983 -9.613 1.00 95.06 101 PHE A CA 1
ATOM 827 C C . PHE A 1 101 ? 7.438 7.837 -10.358 1.00 95.06 101 PHE A C 1
ATOM 829 O O . PHE A 1 101 ? 8.662 7.813 -10.481 1.00 95.06 101 PHE A O 1
ATOM 836 N N . LEU A 1 102 ? 6.660 6.868 -10.856 1.00 96.00 102 LEU A N 1
ATOM 837 C CA . LEU A 1 102 ? 7.164 5.697 -11.584 1.00 96.00 102 LEU A CA 1
ATOM 838 C C . LEU A 1 102 ? 6.945 5.874 -13.090 1.00 96.00 102 LEU A C 1
ATOM 840 O O . LEU A 1 102 ? 5.807 5.846 -13.559 1.00 96.00 102 LEU A O 1
ATOM 844 N N . LEU A 1 103 ? 8.032 5.984 -13.858 1.00 95.75 103 LEU A N 1
ATOM 845 C CA . LEU A 1 103 ? 8.004 6.186 -15.310 1.00 95.75 103 LEU A CA 1
ATOM 846 C C . LEU A 1 103 ? 8.604 4.991 -16.067 1.00 95.75 103 LEU A C 1
ATOM 848 O O . LEU A 1 103 ? 9.544 4.351 -15.602 1.00 95.75 103 LEU A O 1
ATOM 852 N N . GLY A 1 104 ? 8.053 4.673 -17.242 1.00 94.62 104 GLY A N 1
ATOM 853 C CA . GLY A 1 104 ? 8.565 3.618 -18.123 1.00 94.62 104 GLY A CA 1
ATOM 854 C C . GLY A 1 104 ? 7.498 3.012 -19.036 1.00 94.62 104 GLY A C 1
ATOM 855 O O . GLY A 1 104 ? 6.304 3.265 -18.861 1.00 94.62 104 GLY A O 1
ATOM 856 N N . ALA A 1 105 ? 7.918 2.170 -19.982 1.00 96.00 105 ALA A N 1
ATOM 857 C CA . ALA A 1 105 ? 7.045 1.532 -20.975 1.00 96.00 105 ALA A CA 1
ATOM 858 C C . ALA A 1 105 ? 5.945 0.638 -20.362 1.00 96.00 105 ALA A C 1
ATOM 860 O O . ALA A 1 105 ? 5.977 0.279 -19.180 1.00 96.00 105 ALA A O 1
ATOM 861 N N . ALA A 1 106 ? 4.930 0.273 -21.150 1.00 96.00 106 ALA A N 1
ATOM 862 C CA . ALA A 1 106 ? 3.916 -0.691 -20.722 1.00 96.00 106 ALA A CA 1
ATOM 863 C C . ALA A 1 106 ? 4.564 -2.038 -20.335 1.00 96.00 106 ALA A C 1
ATOM 865 O O . ALA A 1 106 ? 5.573 -2.441 -20.902 1.00 96.00 106 ALA A O 1
ATOM 866 N N . GLY A 1 107 ? 4.021 -2.719 -19.320 1.00 93.56 107 GLY A N 1
ATOM 867 C CA . GLY A 1 107 ? 4.543 -4.024 -18.881 1.00 93.56 107 GLY A CA 1
ATOM 868 C C . GLY A 1 107 ? 5.857 -3.995 -18.082 1.00 93.56 107 GLY A C 1
ATOM 869 O O . GLY A 1 107 ? 6.363 -5.049 -17.706 1.00 93.56 107 GLY A O 1
ATOM 870 N N . THR A 1 108 ? 6.409 -2.824 -17.745 1.00 95.12 108 THR A N 1
ATOM 871 C CA . THR A 1 108 ? 7.652 -2.738 -16.946 1.00 95.12 108 THR A CA 1
ATOM 872 C C . THR A 1 108 ? 7.465 -2.956 -15.443 1.00 95.12 108 THR A C 1
ATOM 874 O O . THR A 1 108 ? 8.456 -3.055 -14.726 1.00 95.12 108 THR A O 1
ATOM 877 N N . GLY A 1 109 ? 6.220 -3.064 -14.965 1.00 96.38 109 GLY A N 1
ATOM 878 C CA . GLY A 1 109 ? 5.917 -3.358 -13.560 1.00 96.38 109 GLY A CA 1
ATOM 879 C C . GLY A 1 109 ? 5.584 -2.146 -12.680 1.00 96.38 109 GLY A C 1
ATOM 880 O O . GLY A 1 109 ? 5.475 -2.294 -11.468 1.00 96.38 109 GLY A O 1
ATOM 881 N N . LYS A 1 110 ? 5.342 -0.964 -13.264 1.00 97.75 110 LYS A N 1
ATOM 882 C CA . LYS A 1 110 ? 4.958 0.258 -12.522 1.00 97.75 110 LYS A CA 1
ATOM 883 C C . LYS A 1 110 ? 3.762 0.048 -11.585 1.00 97.75 110 LYS A C 1
ATOM 885 O O . LYS A 1 110 ? 3.844 0.363 -10.407 1.00 97.75 110 LYS A O 1
ATOM 890 N N . THR A 1 111 ? 2.669 -0.530 -12.090 1.00 97.44 111 THR A N 1
ATOM 891 C CA . THR A 1 111 ? 1.463 -0.785 -11.283 1.00 97.44 111 THR A CA 1
ATOM 892 C C . THR A 1 111 ? 1.708 -1.826 -10.195 1.00 97.44 111 THR A C 1
ATOM 894 O O . THR A 1 111 ? 1.142 -1.706 -9.118 1.00 97.44 111 THR A O 1
ATOM 897 N N . HIS A 1 112 ? 2.574 -2.817 -10.441 1.00 98.25 112 HIS A N 1
ATOM 898 C CA . HIS A 1 112 ? 2.979 -3.773 -9.405 1.00 98.25 112 HIS A CA 1
ATOM 899 C C . HIS A 1 112 ? 3.659 -3.035 -8.257 1.00 98.25 112 HIS A C 1
ATOM 901 O O . HIS A 1 112 ? 3.222 -3.171 -7.122 1.00 98.25 112 HIS A O 1
ATOM 907 N N . LEU A 1 113 ? 4.687 -2.235 -8.553 1.00 98.25 113 LEU A N 1
ATOM 908 C CA . LEU A 1 113 ? 5.435 -1.489 -7.541 1.00 98.25 113 LEU A CA 1
ATOM 909 C C . LEU A 1 113 ? 4.555 -0.486 -6.788 1.00 98.25 113 LEU A C 1
ATOM 911 O O . LEU A 1 113 ? 4.651 -0.409 -5.570 1.00 98.25 113 LEU A O 1
ATOM 915 N N . ALA A 1 114 ? 3.673 0.232 -7.487 1.00 97.50 114 ALA A N 1
ATOM 916 C CA . ALA A 1 114 ? 2.748 1.175 -6.861 1.00 97.50 114 ALA A CA 1
ATOM 917 C C . ALA A 1 114 ? 1.775 0.481 -5.894 1.00 97.50 114 ALA A C 1
ATOM 919 O O . ALA A 1 114 ? 1.601 0.934 -4.768 1.00 97.50 114 ALA A O 1
ATOM 920 N N . VAL A 1 115 ? 1.169 -0.638 -6.312 1.00 97.50 115 VAL A N 1
ATOM 921 C CA . VAL A 1 115 ? 0.264 -1.416 -5.451 1.00 97.50 115 VAL A CA 1
ATOM 922 C C . VAL A 1 115 ? 1.019 -2.023 -4.272 1.00 97.50 115 VAL A C 1
ATOM 924 O O . VAL A 1 115 ? 0.522 -1.975 -3.155 1.00 97.50 115 VAL A O 1
ATOM 927 N N . ALA A 1 116 ? 2.211 -2.571 -4.501 1.00 97.75 116 ALA A N 1
ATOM 928 C CA . ALA A 1 116 ? 3.029 -3.140 -3.439 1.00 97.75 116 ALA A CA 1
ATOM 929 C C . ALA A 1 116 ? 3.403 -2.078 -2.394 1.00 97.75 116 ALA A C 1
ATOM 931 O O . ALA A 1 116 ? 3.167 -2.295 -1.216 1.00 97.75 116 ALA A O 1
ATOM 932 N N . ALA A 1 117 ? 3.881 -0.906 -2.825 1.00 96.94 117 ALA A N 1
ATOM 933 C CA . ALA A 1 117 ? 4.183 0.206 -1.925 1.00 96.94 117 ALA A CA 1
ATOM 934 C C . ALA A 1 117 ? 2.953 0.662 -1.131 1.00 96.94 117 ALA A C 1
ATOM 936 O O . ALA A 1 117 ? 3.042 0.869 0.070 1.00 96.94 117 ALA A O 1
ATOM 937 N N . LEU A 1 118 ? 1.794 0.775 -1.788 1.00 95.62 118 LEU A N 1
ATOM 938 C CA . LEU A 1 118 ? 0.548 1.149 -1.123 1.00 95.62 118 LEU A CA 1
ATOM 939 C C . LEU A 1 118 ? 0.175 0.162 -0.009 1.00 95.62 118 LEU A C 1
ATOM 941 O O . LEU A 1 118 ? -0.265 0.588 1.049 1.00 95.62 118 LEU A O 1
ATOM 945 N N . LYS A 1 119 ? 0.347 -1.144 -0.238 1.00 94.81 119 LYS A N 1
ATOM 946 C CA . LYS A 1 119 ? 0.021 -2.176 0.756 1.00 94.81 119 LYS A CA 1
ATOM 947 C C . LYS A 1 119 ? 0.945 -2.144 1.977 1.00 94.81 119 LYS A C 1
ATOM 949 O O . LYS A 1 119 ? 0.486 -2.519 3.043 1.00 94.81 119 LYS A O 1
ATOM 954 N N . GLU A 1 120 ? 2.187 -1.687 1.827 1.00 94.56 120 GLU A N 1
ATOM 955 C CA . GLU A 1 120 ? 3.122 -1.495 2.949 1.00 94.56 120 GLU A CA 1
ATOM 956 C C . GLU A 1 120 ? 2.832 -0.224 3.768 1.00 94.56 120 GLU A C 1
ATOM 958 O O . GLU A 1 120 ? 3.288 -0.106 4.899 1.00 94.56 120 GLU A O 1
ATOM 963 N N . LEU A 1 121 ? 2.109 0.744 3.194 1.00 92.25 121 LEU A N 1
ATOM 964 C CA . LEU A 1 121 ? 1.867 2.064 3.795 1.00 92.25 121 LEU A CA 1
ATOM 965 C C . LEU A 1 121 ? 0.465 2.238 4.404 1.00 92.25 121 LEU A C 1
ATOM 967 O O . LEU A 1 121 ? 0.197 3.267 5.025 1.00 92.25 121 LEU A O 1
ATOM 971 N N . ILE A 1 122 ? -0.453 1.296 4.166 1.00 89.56 122 ILE A N 1
ATOM 972 C CA . ILE A 1 122 ? -1.850 1.356 4.634 1.00 89.56 122 ILE A CA 1
ATOM 973 C C . ILE A 1 122 ? -1.988 0.774 6.040 1.00 89.56 122 ILE A C 1
ATOM 975 O O . ILE A 1 122 ? -2.745 1.407 6.827 1.00 89.56 122 ILE A O 1
#

Sequence (122 aa):
MNFLRDIQSLAERGPTERVEEECPDCDGYGYIVTDNDVRICHCLAERQLRKRLKKA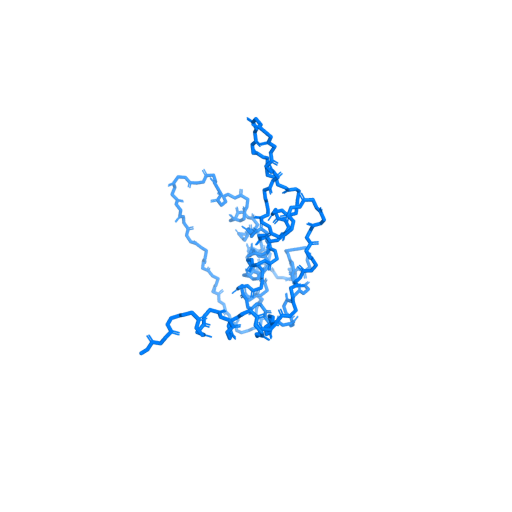NIPKRYLSKSLENFKNDTDQRRNALQRVRRYVKEFDSSSEKGGLFLLGAAGTGKTHLAVAALKELI

Foldseek 3Di:
DPVVVVVVVVVVPDDPDDDPPQDPQHRPPQWHDDPPDIHGHPCNVVVVLVVLVVVVPDPPVLPPFALVPQDQPDPVSVVLSVVLVVCLVCCVPDPDRDDDDDDDDPPSCSSSSVSNSSNSND

Secondary structure (DSSP, 8-state):
--HHHHHHHHHSS--SSPPS---TTTTTSSEEE-SS-EEE-THHHHHHHHHHHHHTT--GGGTT--SSS----SHHHHHHHHHHHHHHHHTTT-SS---------TTSSHHHHH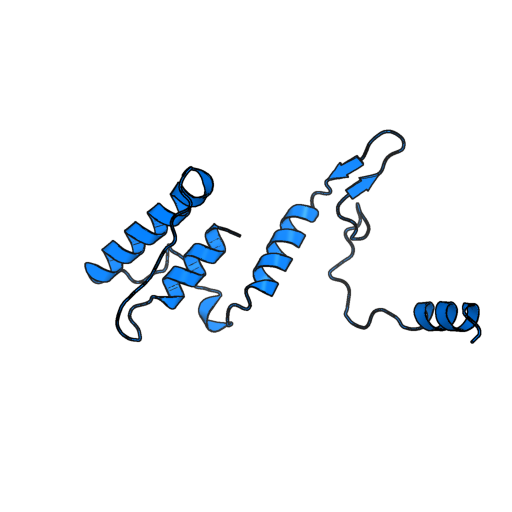HHHHHHH-